Protein AF-A0A6I6EPZ5-F1 (afdb_monomer)

Organism: NCBI:txid2184719

InterPro domains:
  IPR014755 Copper resistance protein CopC/internalin, immunoglobulin-like [G3DSA:2.60.40.1220] (1-81)
  IPR032812 SbsA, Ig-like domain [PF13205] (2-81)

pLDDT: mean 95.08, std 8.03, range [52.84, 98.5]

Foldseek 3Di:
DKDADPFAWDPVLPDCVQKWKAWPVRHTFAWDWDADRVRNMIDTGTPDDDDAFTKMWIWGDQSIAGPVGGGDPDIDIDMDTHHHDDDD

Mean predicted aligned error: 3.31 Å

Radius of gyration: 14.05 Å; Cα contacts (8 Å, |Δi|>4): 171; chains: 1; bounding box: 35×26×45 Å

Structure (mmCIF, N/CA/C/O backbone):
data_AF-A0A6I6EPZ5-F1
#
_entry.id   AF-A0A6I6EPZ5-F1
#
loop_
_atom_site.group_PDB
_atom_site.id
_atom_site.type_symbol
_atom_site.label_atom_id
_atom_site.label_alt_id
_atom_site.label_comp_id
_atom_site.label_asym_id
_atom_site.label_entity_id
_atom_site.label_seq_id
_atom_site.pdbx_PDB_ins_code
_atom_site.Cartn_x
_atom_site.Cartn_y
_atom_site.Cartn_z
_atom_site.occupancy
_atom_site.B_iso_or_equiv
_atom_site.auth_seq_id
_atom_site.auth_comp_id
_atom_site.auth_asym_id
_atom_site.auth_atom_id
_atom_site.pdbx_PDB_model_num
ATOM 1 N N . MET A 1 1 ? 1.380 3.513 7.468 1.00 93.25 1 MET A N 1
ATOM 2 C CA . MET A 1 1 ? 1.971 2.161 7.645 1.00 93.25 1 MET A CA 1
ATOM 3 C C . MET A 1 1 ? 3.035 1.936 6.581 1.00 93.25 1 MET A C 1
ATOM 5 O O . MET A 1 1 ? 3.004 2.639 5.574 1.00 93.25 1 MET A O 1
ATOM 9 N N . THR A 1 2 ? 3.941 0.981 6.773 1.00 96.62 2 THR A N 1
ATOM 10 C CA . THR A 1 2 ? 5.000 0.648 5.808 1.00 96.62 2 THR A CA 1
ATOM 11 C C . THR A 1 2 ? 4.959 -0.828 5.424 1.00 96.62 2 THR A C 1
ATOM 13 O O . THR A 1 2 ? 4.571 -1.673 6.226 1.00 96.62 2 THR A O 1
ATOM 16 N N . ILE A 1 3 ? 5.352 -1.123 4.185 1.00 97.25 3 ILE A N 1
ATOM 17 C CA . ILE A 1 3 ? 5.444 -2.469 3.615 1.00 97.25 3 ILE A CA 1
ATOM 18 C C . ILE A 1 3 ? 6.824 -2.591 2.978 1.00 97.25 3 ILE A C 1
ATOM 20 O O . ILE A 1 3 ? 7.155 -1.794 2.100 1.00 97.25 3 ILE A O 1
ATOM 24 N N . THR A 1 4 ? 7.616 -3.571 3.396 1.00 97.25 4 THR A N 1
ATOM 25 C CA . THR A 1 4 ? 8.960 -3.806 2.853 1.00 97.25 4 THR A CA 1
ATOM 26 C C . THR A 1 4 ? 8.948 -5.020 1.935 1.00 97.25 4 THR A C 1
ATOM 28 O O . THR A 1 4 ? 8.415 -6.072 2.286 1.00 97.25 4 THR A O 1
ATOM 31 N N . PHE A 1 5 ? 9.546 -4.871 0.756 1.00 96.88 5 PHE A N 1
ATOM 32 C CA . PHE A 1 5 ? 9.629 -5.905 -0.268 1.00 96.88 5 PHE A CA 1
ATOM 33 C C . PHE A 1 5 ? 11.059 -6.436 -0.378 1.00 96.88 5 PHE A C 1
ATOM 35 O O . PHE A 1 5 ? 12.034 -5.733 -0.120 1.00 96.88 5 PHE A O 1
ATOM 42 N N . ASN A 1 6 ? 11.202 -7.693 -0.795 1.00 96.06 6 ASN A N 1
ATOM 43 C CA . ASN A 1 6 ? 12.513 -8.313 -1.014 1.00 96.06 6 ASN A CA 1
ATOM 44 C C . ASN A 1 6 ? 13.141 -7.933 -2.372 1.00 96.06 6 ASN A C 1
ATOM 46 O O . ASN A 1 6 ? 14.344 -8.108 -2.582 1.00 96.06 6 ASN A O 1
ATOM 50 N N . LYS A 1 7 ? 12.345 -7.372 -3.284 1.00 96.50 7 LYS A N 1
ATOM 51 C CA . LYS A 1 7 ? 12.756 -6.910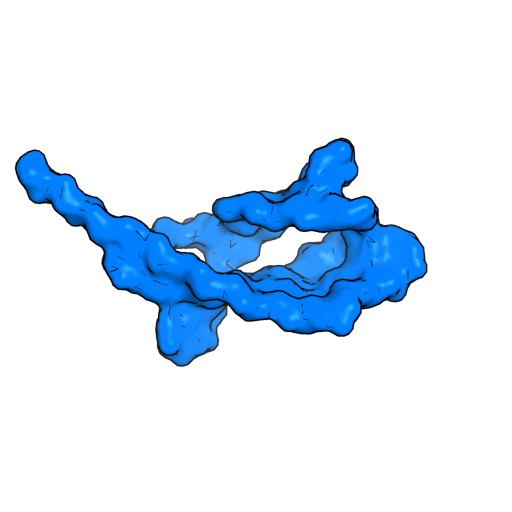 -4.612 1.00 96.50 7 LYS A CA 1
ATOM 52 C C . LYS A 1 7 ? 12.374 -5.457 -4.837 1.00 96.50 7 LYS A C 1
ATOM 54 O O . LYS A 1 7 ? 11.459 -4.946 -4.196 1.00 96.50 7 LYS A O 1
ATOM 59 N N . ASP A 1 8 ? 13.074 -4.826 -5.771 1.00 97.81 8 ASP A N 1
ATOM 60 C CA . ASP A 1 8 ? 12.694 -3.509 -6.261 1.00 97.81 8 ASP A CA 1
ATOM 61 C C . ASP A 1 8 ? 11.387 -3.566 -7.044 1.00 97.81 8 ASP A C 1
ATOM 63 O O . ASP A 1 8 ? 11.170 -4.482 -7.839 1.00 97.81 8 ASP A O 1
ATOM 67 N N . LEU A 1 9 ? 10.524 -2.579 -6.814 1.00 98.00 9 LEU A N 1
ATOM 68 C CA . LEU A 1 9 ? 9.213 -2.476 -7.447 1.00 98.00 9 LEU A CA 1
ATOM 69 C C . LEU A 1 9 ? 9.264 -1.656 -8.736 1.00 98.00 9 LEU A C 1
ATOM 71 O O . LEU A 1 9 ? 9.917 -0.609 -8.791 1.00 98.00 9 LEU A O 1
ATOM 75 N N . ASP A 1 10 ? 8.494 -2.072 -9.742 1.00 97.88 10 ASP A N 1
ATOM 76 C CA . ASP A 1 10 ? 8.170 -1.204 -10.868 1.00 97.88 10 ASP A CA 1
ATOM 77 C C . ASP A 1 10 ? 7.181 -0.127 -10.403 1.00 97.88 10 ASP A C 1
ATOM 79 O O . ASP A 1 10 ? 5.987 -0.375 -10.200 1.00 97.88 10 ASP A O 1
ATOM 83 N N . LYS A 1 11 ? 7.689 1.103 -10.268 1.00 96.38 11 LYS A N 1
ATOM 84 C CA . LYS A 1 11 ? 6.922 2.278 -9.835 1.00 96.38 11 LYS A CA 1
ATOM 85 C C . LYS A 1 11 ? 5.689 2.551 -10.700 1.00 96.38 11 LYS A C 1
ATOM 87 O O . LYS A 1 11 ? 4.733 3.112 -10.178 1.00 96.38 11 LYS A O 1
ATOM 92 N N . LYS A 1 12 ? 5.678 2.162 -11.981 1.00 97.50 12 LYS A N 1
ATOM 93 C CA . LYS A 1 12 ? 4.510 2.348 -12.864 1.00 97.50 12 LYS A CA 1
ATOM 94 C C . LYS A 1 12 ? 3.329 1.477 -12.449 1.00 97.50 12 LYS A C 1
ATOM 96 O O . LYS A 1 12 ? 2.183 1.825 -12.710 1.00 97.50 12 LYS A O 1
ATOM 101 N N . THR A 1 13 ? 3.614 0.358 -11.792 1.00 97.94 13 THR A N 1
ATOM 102 C CA . THR A 1 13 ? 2.599 -0.592 -11.330 1.00 97.94 13 THR A CA 1
ATOM 103 C C . THR A 1 13 ? 2.116 -0.301 -9.915 1.00 97.94 13 THR A C 1
ATOM 105 O O . THR A 1 13 ? 1.087 -0.830 -9.508 1.00 97.94 13 THR A O 1
ATOM 108 N N . LEU A 1 14 ? 2.800 0.589 -9.184 1.00 97.44 14 LEU A N 1
ATOM 109 C CA . LEU A 1 14 ? 2.418 1.032 -7.846 1.00 97.44 14 LEU A CA 1
ATOM 110 C C . LEU A 1 14 ? 1.241 2.018 -7.913 1.00 97.44 14 LEU A C 1
ATOM 112 O O . LEU A 1 14 ? 1.414 3.234 -7.958 1.00 97.44 14 LEU A O 1
ATOM 116 N N . THR A 1 15 ? 0.027 1.478 -7.915 1.00 97.38 15 THR A N 1
ATOM 117 C CA . THR A 1 15 ? -1.223 2.219 -8.114 1.00 97.38 15 THR A CA 1
ATOM 118 C C . THR A 1 15 ? -2.277 1.826 -7.077 1.00 97.38 15 THR A C 1
ATOM 120 O O . THR A 1 15 ? -2.120 0.859 -6.332 1.00 97.38 15 THR A O 1
ATOM 123 N N . LYS A 1 16 ? -3.424 2.518 -7.088 1.00 95.88 16 LYS A N 1
ATOM 124 C CA . LYS A 1 16 ? -4.604 2.181 -6.268 1.00 95.88 16 LYS A CA 1
ATOM 125 C C . LYS A 1 16 ? -5.243 0.817 -6.585 1.00 95.88 16 LYS A C 1
ATOM 127 O O . LYS A 1 16 ? -6.185 0.405 -5.913 1.00 95.88 16 LYS A O 1
ATOM 132 N N . GLU A 1 17 ? -4.794 0.140 -7.640 1.00 96.06 17 GLU A N 1
ATOM 133 C CA . GLU A 1 17 ? -5.238 -1.215 -7.986 1.00 96.06 17 GLU A CA 1
ATOM 134 C C . GLU A 1 17 ? -4.252 -2.288 -7.516 1.00 96.06 17 GLU A C 1
ATOM 136 O O . GLU A 1 17 ? -4.624 -3.456 -7.371 1.00 96.06 17 GLU A O 1
ATOM 141 N N . SER A 1 18 ? -2.999 -1.896 -7.277 1.00 97.75 18 SER A N 1
ATOM 142 C CA . SER A 1 18 ? -1.929 -2.785 -6.842 1.00 97.75 18 SER A CA 1
ATOM 143 C C . SER A 1 18 ? -1.815 -2.832 -5.320 1.00 97.75 18 SER A C 1
ATOM 145 O O . SER A 1 18 ? -1.597 -3.904 -4.764 1.00 97.75 18 SER A O 1
ATOM 147 N N . ILE A 1 19 ? -1.996 -1.688 -4.648 1.00 98.38 19 ILE A N 1
ATOM 148 C CA . ILE A 1 19 ? -2.057 -1.567 -3.189 1.00 98.38 19 ILE A CA 1
ATOM 149 C C . ILE A 1 19 ? -3.215 -0.641 -2.816 1.00 98.38 19 ILE A C 1
ATOM 151 O O . ILE A 1 19 ? -3.284 0.494 -3.286 1.00 98.38 19 ILE A O 1
ATOM 155 N N . TYR A 1 20 ? -4.116 -1.108 -1.956 1.00 98.31 20 TYR A N 1
ATOM 156 C CA . TYR A 1 20 ? -5.238 -0.309 -1.457 1.00 98.31 20 TYR A CA 1
ATOM 157 C C . TYR A 1 20 ? -5.674 -0.758 -0.065 1.00 98.31 20 TYR A C 1
ATOM 159 O O . TYR A 1 20 ? -5.276 -1.820 0.410 1.00 98.31 20 TYR A O 1
ATOM 167 N N . VAL A 1 21 ? -6.486 0.068 0.590 1.00 98.50 21 VAL A N 1
ATOM 168 C CA . VAL A 1 21 ? -7.062 -0.221 1.905 1.00 98.50 21 VAL A CA 1
ATOM 169 C C . VAL A 1 21 ? -8.583 -0.196 1.800 1.00 98.50 21 VAL A C 1
ATOM 171 O O . VAL A 1 21 ? -9.129 0.661 1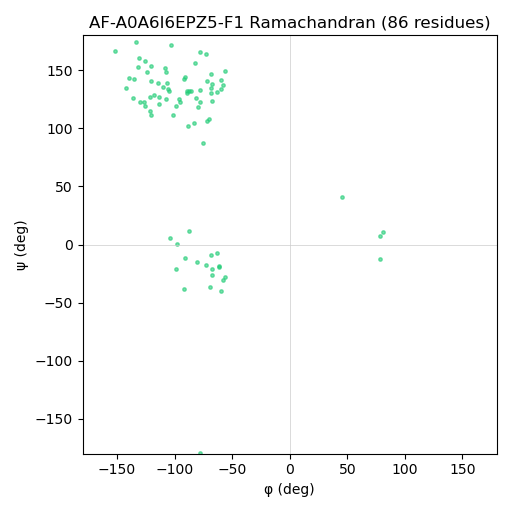.109 1.00 98.50 21 VAL A O 1
ATOM 174 N N . GLU A 1 22 ? -9.258 -1.111 2.487 1.00 98.44 22 GLU A N 1
ATOM 175 C CA . GLU A 1 22 ? -10.711 -1.099 2.679 1.00 98.44 22 GLU A CA 1
ATOM 176 C C . GLU A 1 22 ? -11.065 -1.038 4.166 1.00 98.44 22 GLU A C 1
ATOM 178 O O . GLU A 1 22 ? -10.293 -1.495 5.014 1.00 98.44 22 GLU A O 1
ATOM 183 N N . ASP A 1 23 ? -12.233 -0.486 4.482 1.00 98.06 23 ASP A N 1
ATOM 184 C CA . ASP A 1 23 ? -12.853 -0.635 5.800 1.00 98.06 23 ASP A CA 1
ATOM 185 C C . ASP A 1 23 ? -13.530 -2.011 5.969 1.00 98.06 23 ASP A C 1
ATOM 187 O O . ASP A 1 23 ? -13.534 -2.862 5.074 1.00 98.06 23 ASP A O 1
ATOM 191 N N . SER A 1 24 ? -14.133 -2.229 7.139 1.00 97.25 24 SER A N 1
ATOM 192 C CA . SER A 1 24 ? -14.881 -3.448 7.470 1.00 97.25 24 SER A CA 1
ATOM 193 C C . SER A 1 24 ? -16.101 -3.714 6.580 1.00 97.25 24 SER A C 1
ATOM 195 O O . SER A 1 24 ? -16.574 -4.848 6.515 1.00 97.25 24 SER A O 1
ATOM 197 N N . LYS A 1 25 ? -16.593 -2.693 5.874 1.00 97.31 25 LYS A N 1
ATOM 198 C CA . LYS A 1 25 ? -17.754 -2.747 4.980 1.00 97.31 25 LYS A CA 1
ATOM 199 C C . LYS A 1 25 ? -17.345 -2.918 3.511 1.00 97.31 25 LYS A C 1
ATOM 201 O O . LYS A 1 25 ? -18.218 -2.980 2.652 1.00 97.31 25 LYS A O 1
ATOM 206 N N . GLY A 1 26 ? -16.044 -3.006 3.221 1.00 97.38 26 GLY A N 1
ATOM 207 C CA . GLY A 1 26 ? -15.510 -3.126 1.864 1.00 97.38 26 GLY A CA 1
ATOM 208 C C . GLY A 1 26 ? -15.405 -1.796 1.113 1.00 97.38 26 GLY A C 1
ATOM 209 O O . GLY A 1 26 ? -15.159 -1.793 -0.092 1.00 97.38 26 GLY A O 1
ATOM 210 N N . ASN A 1 27 ? -15.574 -0.652 1.784 1.00 97.62 27 ASN A N 1
ATOM 211 C CA . ASN A 1 27 ? -15.373 0.644 1.143 1.00 97.62 27 ASN A CA 1
ATOM 212 C C . ASN A 1 27 ? -13.882 0.942 1.038 1.00 97.62 27 ASN A C 1
ATOM 214 O O . ASN A 1 27 ? -13.150 0.851 2.026 1.00 97.62 27 ASN A O 1
ATOM 218 N N . LYS A 1 28 ? -13.433 1.373 -0.144 1.00 96.94 28 LYS A N 1
ATOM 219 C CA . LYS A 1 28 ? -12.042 1.787 -0.339 1.00 96.94 28 LYS A CA 1
ATOM 220 C C . LYS A 1 28 ? -11.737 3.071 0.422 1.00 96.94 28 LYS A C 1
ATOM 222 O O . LYS A 1 28 ? -12.425 4.078 0.266 1.00 96.94 28 LYS A O 1
ATOM 227 N N . ILE A 1 29 ? -10.644 3.039 1.175 1.00 97.56 29 ILE A N 1
ATOM 228 C CA . ILE A 1 29 ? -10.056 4.212 1.807 1.00 97.56 29 ILE A CA 1
ATOM 229 C C . ILE A 1 29 ? -9.054 4.833 0.844 1.00 97.56 29 ILE A C 1
ATOM 231 O O . ILE A 1 29 ? -8.185 4.155 0.291 1.00 97.56 29 ILE A O 1
ATOM 235 N N . GLU A 1 30 ? -9.173 6.141 0.646 1.00 97.38 30 GLU A N 1
ATOM 236 C CA . GLU A 1 30 ? -8.227 6.890 -0.165 1.00 97.38 30 GLU A CA 1
ATOM 237 C C . GLU A 1 30 ? -6.855 6.931 0.519 1.00 97.38 30 GLU A C 1
ATOM 239 O O . GLU A 1 30 ? -6.723 7.361 1.669 1.00 97.38 30 GLU A O 1
ATOM 244 N N . VAL A 1 31 ? -5.832 6.463 -0.198 1.00 97.62 31 VAL A N 1
ATOM 245 C CA . VAL A 1 31 ? -4.450 6.411 0.278 1.00 97.62 31 VAL A CA 1
ATO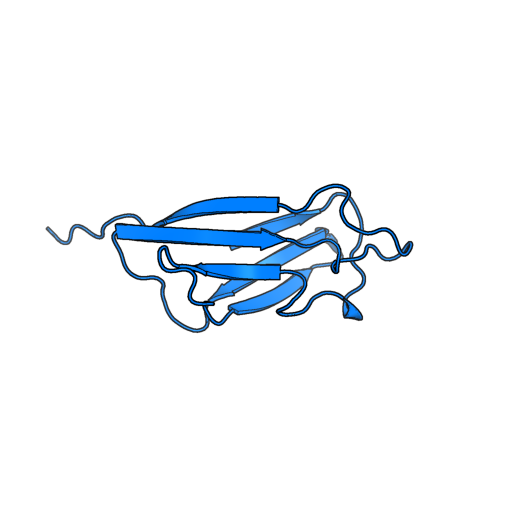M 246 C C . VAL A 1 31 ? -3.489 6.910 -0.798 1.00 97.62 31 VAL A C 1
ATOM 248 O O . VAL A 1 31 ? -3.634 6.600 -1.980 1.00 97.62 31 VAL A O 1
ATOM 251 N N . ALA A 1 32 ? -2.457 7.628 -0.370 1.00 97.25 32 ALA A N 1
ATOM 252 C CA . ALA A 1 32 ? -1.270 7.906 -1.159 1.00 97.25 32 ALA A CA 1
ATOM 253 C C . ALA A 1 32 ? -0.204 6.826 -0.918 1.00 97.25 32 ALA A C 1
ATOM 255 O O . ALA A 1 32 ? -0.022 6.339 0.204 1.00 97.25 32 ALA A O 1
ATOM 256 N N . LEU A 1 33 ? 0.535 6.487 -1.976 1.00 98.00 33 LEU A N 1
ATOM 257 C CA . LEU A 1 33 ? 1.628 5.517 -1.947 1.00 98.00 33 LEU A CA 1
ATOM 258 C C . LEU A 1 33 ? 2.952 6.234 -2.216 1.00 98.00 33 LEU A C 1
ATOM 260 O O . LEU A 1 33 ? 3.092 6.937 -3.216 1.00 98.00 33 LEU A O 1
ATOM 264 N N . LYS A 1 34 ? 3.940 6.046 -1.337 1.00 97.62 34 LYS A N 1
ATOM 265 C CA . LYS A 1 34 ? 5.311 6.542 -1.536 1.00 97.62 34 LYS A CA 1
ATOM 266 C C . LYS A 1 34 ? 6.284 5.377 -1.506 1.00 97.62 34 LYS A C 1
ATOM 268 O O . LYS A 1 34 ? 6.282 4.627 -0.539 1.00 97.62 34 LYS A O 1
ATOM 273 N N . TYR A 1 35 ? 7.124 5.242 -2.529 1.00 98.19 35 TYR A N 1
ATOM 274 C CA . TYR A 1 35 ? 8.128 4.179 -2.603 1.00 98.19 35 TYR A CA 1
ATOM 275 C C . TYR A 1 35 ? 9.542 4.716 -2.392 1.00 98.19 35 TYR A C 1
ATOM 277 O O . TYR A 1 35 ? 9.988 5.609 -3.114 1.00 98.19 35 TYR A O 1
ATOM 285 N N . ASN A 1 36 ? 10.252 4.131 -1.430 1.00 98.00 36 ASN A N 1
ATOM 286 C CA . ASN A 1 36 ? 11.681 4.313 -1.226 1.00 98.00 36 ASN A CA 1
ATOM 287 C C . ASN A 1 36 ? 12.421 3.099 -1.806 1.00 98.00 36 ASN A C 1
ATOM 289 O O . ASN A 1 36 ? 12.313 1.999 -1.267 1.00 98.00 36 ASN A O 1
ATOM 293 N N . ALA A 1 37 ? 13.166 3.309 -2.894 1.00 96.62 37 ALA A N 1
ATOM 294 C CA . ALA A 1 37 ? 13.907 2.245 -3.571 1.00 96.62 37 ALA A CA 1
ATOM 295 C C . ALA A 1 37 ? 15.094 1.729 -2.743 1.00 96.62 37 ALA A C 1
ATOM 297 O O . ALA A 1 37 ? 15.324 0.527 -2.698 1.00 96.62 37 ALA A O 1
ATOM 298 N N . THR A 1 38 ? 15.790 2.603 -2.009 1.00 97.19 38 THR A N 1
ATOM 299 C CA . THR A 1 38 ? 16.946 2.224 -1.179 1.00 97.19 38 THR A CA 1
ATOM 300 C C . THR A 1 38 ? 16.569 1.192 -0.120 1.00 97.19 38 THR A C 1
ATOM 302 O O . THR A 1 38 ? 17.315 0.252 0.133 1.00 97.19 38 THR A O 1
ATOM 305 N N . THR A 1 39 ? 15.391 1.348 0.488 1.00 97.94 39 THR A N 1
ATOM 306 C CA . THR A 1 39 ? 14.887 0.444 1.533 1.00 97.94 39 THR A CA 1
ATOM 307 C C . THR A 1 39 ? 13.805 -0.510 1.033 1.00 97.94 39 THR A C 1
ATOM 309 O O . THR A 1 39 ? 13.194 -1.206 1.844 1.00 97.94 39 THR A O 1
ATOM 312 N N . LYS A 1 40 ? 13.513 -0.517 -0.276 1.00 98.19 40 LYS A N 1
ATOM 313 C CA . LYS A 1 40 ? 12.436 -1.301 -0.910 1.00 98.19 40 LYS A CA 1
ATOM 314 C C . LYS A 1 40 ? 11.110 -1.223 -0.153 1.00 98.19 40 LYS A C 1
ATOM 316 O O . LYS A 1 40 ? 10.418 -2.222 0.039 1.00 98.19 40 LYS A O 1
ATOM 321 N N . THR A 1 41 ? 10.772 -0.030 0.327 1.00 98.44 41 THR A N 1
ATOM 322 C CA . THR A 1 41 ? 9.647 0.168 1.245 1.00 98.44 41 THR A CA 1
ATOM 323 C C . THR A 1 41 ? 8.593 1.072 0.627 1.00 98.44 41 THR A C 1
ATOM 325 O O . THR A 1 41 ? 8.896 2.175 0.169 1.00 98.44 41 THR A O 1
ATOM 328 N N . VAL A 1 42 ? 7.341 0.614 0.642 1.00 98.44 42 VAL A N 1
ATOM 329 C CA . VAL A 1 42 ? 6.165 1.431 0.333 1.00 98.44 42 VAL A CA 1
ATOM 330 C C . VAL A 1 42 ? 5.558 1.946 1.629 1.00 98.44 42 VAL A C 1
ATOM 332 O O . VAL A 1 42 ? 5.189 1.170 2.509 1.00 98.44 42 VAL A O 1
ATOM 335 N N . THR A 1 43 ? 5.397 3.258 1.722 1.00 98.19 43 THR A N 1
ATOM 336 C CA . THR A 1 43 ? 4.614 3.914 2.765 1.00 98.19 43 THR A CA 1
ATOM 337 C C . THR A 1 43 ? 3.206 4.164 2.245 1.00 98.19 43 THR A C 1
ATOM 339 O O . THR A 1 43 ? 3.026 4.852 1.239 1.00 98.19 43 THR A O 1
ATOM 342 N N . VAL A 1 44 ? 2.216 3.624 2.955 1.00 98.06 44 VAL A N 1
ATOM 343 C CA . VAL A 1 44 ? 0.787 3.848 2.703 1.00 98.06 44 VAL A CA 1
ATOM 344 C C . VAL A 1 44 ? 0.289 4.913 3.675 1.00 98.06 44 VAL A C 1
ATOM 346 O O . VAL A 1 44 ? 0.370 4.733 4.901 1.00 98.06 44 VAL A O 1
ATOM 349 N N . ILE A 1 45 ? -0.192 6.024 3.119 1.00 97.06 45 ILE A N 1
ATOM 350 C CA . ILE A 1 45 ? -0.602 7.227 3.848 1.00 97.06 45 ILE A CA 1
ATOM 351 C C . ILE A 1 45 ? -2.078 7.477 3.540 1.00 97.06 45 ILE A C 1
ATOM 353 O O . ILE A 1 45 ? -2.385 7.799 2.396 1.00 97.06 45 ILE A O 1
ATOM 357 N N . PRO A 1 46 ? -2.999 7.325 4.499 1.00 96.19 46 PRO A N 1
ATOM 358 C CA . PRO A 1 46 ? -4.399 7.612 4.231 1.00 96.19 46 PRO A CA 1
ATOM 359 C C . PRO A 1 46 ? -4.623 9.124 4.092 1.00 96.19 46 PRO A C 1
ATOM 361 O O . PRO A 1 46 ? -4.033 9.908 4.835 1.00 96.19 46 PRO A O 1
ATOM 364 N N . SER A 1 47 ? -5.472 9.535 3.145 1.00 94.94 47 SER A N 1
ATOM 365 C CA . SER A 1 47 ? -5.800 10.956 2.924 1.00 94.94 47 SER A CA 1
ATOM 366 C C . SER A 1 47 ? -6.594 11.556 4.092 1.00 94.94 47 SER A C 1
ATOM 368 O O . SER A 1 47 ? -6.613 12.770 4.281 1.00 94.94 47 SER A O 1
ATOM 370 N N . LYS A 1 48 ? -7.245 10.705 4.894 1.00 93.94 48 LYS A N 1
ATOM 371 C CA . LYS A 1 48 ? -7.937 11.056 6.139 1.00 93.94 48 LYS A CA 1
ATOM 372 C C . LYS A 1 48 ? -7.524 10.091 7.240 1.00 93.94 48 LYS A C 1
ATOM 374 O O . LYS A 1 48 ? -7.179 8.946 6.960 1.00 93.94 48 LYS A O 1
ATOM 379 N N . TYR A 1 49 ? -7.579 10.531 8.492 1.00 93.75 49 TYR A N 1
ATOM 380 C CA . TYR A 1 49 ? -7.342 9.627 9.613 1.00 93.75 49 TYR A CA 1
ATOM 381 C C . TYR A 1 49 ? -8.345 8.474 9.608 1.00 93.75 49 TYR A C 1
ATOM 383 O O . TYR A 1 49 ? -9.525 8.657 9.311 1.00 93.75 49 TYR A O 1
ATOM 391 N N . TYR A 1 50 ? -7.858 7.286 9.954 1.00 95.25 50 TYR A N 1
ATOM 392 C CA . TYR A 1 50 ? -8.725 6.150 10.210 1.00 95.25 50 TYR A CA 1
ATOM 393 C C . TYR A 1 50 ? -9.534 6.380 11.487 1.00 95.25 50 TYR A C 1
ATOM 395 O O . TYR A 1 50 ? -9.039 6.956 12.457 1.00 95.25 50 TYR A O 1
ATOM 403 N N . ASN A 1 51 ? -10.761 5.871 11.503 1.00 95.25 51 ASN A N 1
ATOM 404 C CA . ASN A 1 51 ? -11.614 5.917 12.681 1.00 95.25 51 ASN A CA 1
ATOM 405 C C . ASN A 1 51 ? -11.062 5.021 13.802 1.00 95.25 51 ASN A C 1
ATOM 407 O O . ASN A 1 51 ? -10.674 3.874 13.571 1.00 95.25 51 ASN A O 1
ATOM 411 N N . SER A 1 52 ? -11.053 5.565 15.016 1.00 95.31 52 SER A N 1
ATOM 412 C CA . SER A 1 52 ? -10.683 4.882 16.259 1.00 95.31 52 SER A CA 1
ATOM 413 C C . SER A 1 52 ? -11.569 3.655 16.503 1.00 95.31 52 SER A C 1
ATOM 415 O O . SER A 1 52 ? -12.777 3.718 16.301 1.00 95.31 52 SER A O 1
ATOM 417 N N . GLY A 1 53 ? -10.979 2.536 16.930 1.00 95.50 53 GLY A N 1
ATOM 418 C CA . GLY A 1 53 ? -11.702 1.289 17.214 1.00 95.50 53 GLY A CA 1
ATOM 419 C C . GLY A 1 53 ? -12.089 0.452 15.988 1.00 95.50 53 GLY A C 1
ATOM 420 O O . GLY A 1 53 ? -12.429 -0.722 16.154 1.00 95.50 53 GLY A O 1
ATOM 421 N N . GLU A 1 54 ? -11.984 1.001 14.776 1.00 96.75 54 GLU A N 1
ATOM 422 C CA . GLU A 1 54 ? -12.358 0.314 13.537 1.00 96.75 54 GLU A CA 1
ATOM 423 C C . GLU A 1 54 ? -11.261 -0.624 13.013 1.00 96.75 54 GLU A C 1
ATOM 425 O O . GLU A 1 54 ? -10.065 -0.468 13.291 1.00 96.75 54 GLU A O 1
ATOM 430 N N . THR A 1 55 ? -11.688 -1.614 12.224 1.00 97.81 55 THR A N 1
ATOM 431 C CA . THR A 1 55 ? -10.805 -2.560 11.524 1.00 97.81 55 THR A CA 1
ATOM 432 C C . THR A 1 55 ? -10.762 -2.249 10.036 1.00 97.81 55 THR A C 1
ATOM 434 O O . THR A 1 55 ? -11.788 -1.970 9.418 1.00 97.81 55 THR A O 1
ATOM 437 N N . TYR A 1 56 ? -9.565 -2.349 9.470 1.00 98.38 56 TYR A N 1
ATOM 438 C CA . TYR A 1 56 ? -9.286 -2.106 8.065 1.00 98.38 56 TYR A CA 1
ATOM 439 C C . TYR A 1 56 ? -8.460 -3.249 7.481 1.00 98.38 56 TYR A C 1
ATOM 441 O O . TYR A 1 56 ? -7.787 -4.001 8.195 1.00 98.38 56 TYR A O 1
ATOM 449 N N . TYR A 1 57 ? -8.484 -3.346 6.157 1.00 98.50 57 TYR A N 1
ATOM 450 C CA . TYR A 1 57 ? -7.791 -4.373 5.397 1.00 98.50 57 TYR A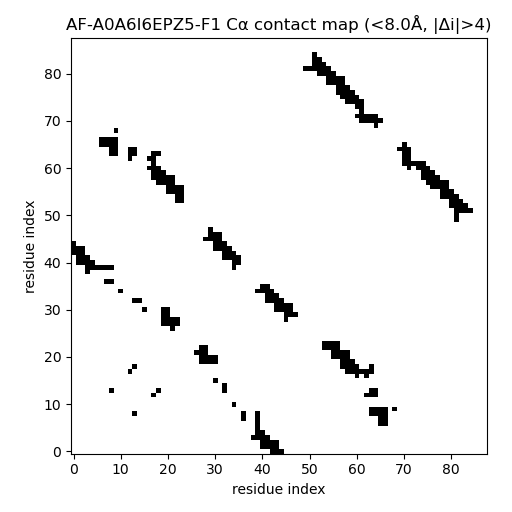 CA 1
ATOM 451 C C . TYR A 1 57 ? -6.899 -3.734 4.346 1.00 98.50 57 TYR A C 1
ATOM 453 O O . TYR A 1 57 ? -7.379 -3.040 3.457 1.00 98.50 57 TYR A O 1
ATOM 461 N N . LEU A 1 58 ? -5.598 -3.986 4.430 1.00 98.38 58 LEU A N 1
ATOM 462 C CA . LEU A 1 58 ? -4.647 -3.668 3.374 1.00 98.38 58 LEU A CA 1
ATOM 463 C C . LEU A 1 58 ? -4.619 -4.817 2.365 1.00 98.38 58 LEU A C 1
ATOM 465 O O . LEU A 1 58 ? -4.439 -5.974 2.746 1.00 98.38 58 LEU A O 1
ATOM 469 N N . TYR A 1 59 ? -4.710 -4.484 1.085 1.00 98.44 59 TYR A N 1
ATOM 470 C CA . TYR A 1 59 ? -4.582 -5.424 -0.015 1.00 98.44 59 TYR A CA 1
ATOM 471 C C . TYR A 1 59 ? -3.339 -5.133 -0.842 1.00 98.44 59 TYR A C 1
ATOM 473 O O . TYR A 1 59 ? -3.044 -3.976 -1.142 1.00 98.44 59 TYR A O 1
ATOM 481 N N . ILE A 1 60 ? -2.649 -6.197 -1.250 1.00 98.19 60 ILE A N 1
ATOM 482 C CA . ILE A 1 60 ? -1.597 -6.157 -2.267 1.00 98.19 60 ILE A CA 1
ATOM 483 C C . ILE A 1 60 ? -1.946 -7.194 -3.330 1.00 98.19 60 ILE A C 1
ATOM 485 O O . ILE A 1 60 ? -2.142 -8.370 -3.010 1.00 98.19 60 ILE A O 1
ATOM 489 N N . THR A 1 61 ? -2.067 -6.759 -4.580 1.00 98.06 61 THR A N 1
ATOM 490 C CA . THR A 1 61 ? -2.532 -7.603 -5.686 1.00 98.06 61 THR A CA 1
ATOM 491 C C . THR A 1 61 ? -1.386 -8.067 -6.584 1.00 98.06 61 THR A C 1
ATOM 493 O O . THR A 1 61 ? -0.246 -7.622 -6.470 1.00 98.06 61 THR A O 1
ATOM 496 N N . ASP A 1 62 ? -1.710 -8.968 -7.506 1.00 96.69 62 ASP A N 1
ATOM 497 C CA . ASP A 1 62 ? -0.838 -9.445 -8.584 1.00 96.69 62 ASP A CA 1
ATOM 498 C C . ASP A 1 62 ? -0.542 -8.374 -9.649 1.00 96.69 62 ASP A C 1
ATOM 500 O O . ASP A 1 62 ? 0.335 -8.571 -10.483 1.00 96.69 62 ASP A O 1
ATOM 504 N N . LYS A 1 63 ? -1.217 -7.217 -9.604 1.00 97.81 63 LYS A N 1
ATOM 505 C CA . LYS A 1 63 ? -0.894 -6.066 -10.458 1.00 97.81 63 LYS A CA 1
ATOM 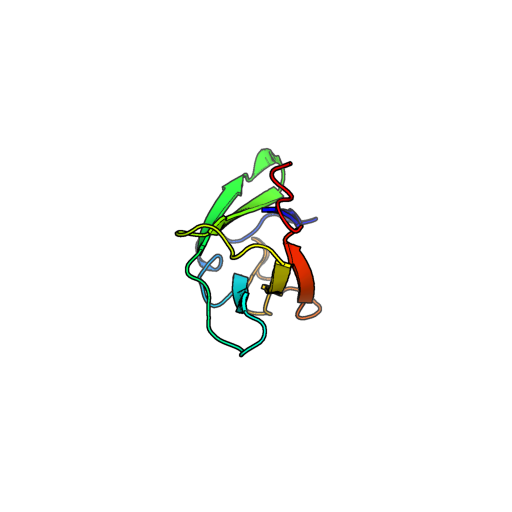506 C C . LYS A 1 63 ? 0.394 -5.357 -10.043 1.00 97.81 63 LYS A C 1
ATOM 508 O O . LYS A 1 63 ? 0.914 -4.577 -10.830 1.00 97.81 63 LYS A O 1
ATOM 513 N N . LEU A 1 64 ? 0.887 -5.579 -8.821 1.00 98.19 64 LEU A N 1
ATOM 514 C CA . LEU A 1 64 ? 2.164 -5.024 -8.381 1.00 98.19 64 LEU A CA 1
ATOM 515 C C . LEU A 1 64 ? 3.310 -5.875 -8.929 1.00 98.19 64 LEU A C 1
ATOM 517 O O . LEU A 1 64 ? 3.420 -7.053 -8.579 1.00 98.19 64 LEU A O 1
ATOM 521 N N . LEU A 1 65 ? 4.171 -5.266 -9.743 1.00 98.12 65 LEU A N 1
ATOM 522 C CA . LEU A 1 65 ? 5.318 -5.938 -10.345 1.00 98.12 65 LEU A CA 1
ATOM 523 C C . LEU A 1 65 ? 6.631 -5.478 -9.708 1.00 98.12 65 LEU A C 1
ATOM 525 O O . LEU A 1 65 ? 6.785 -4.320 -9.310 1.00 98.12 65 LEU A O 1
ATOM 529 N N . SER A 1 66 ? 7.608 -6.378 -9.657 1.00 97.94 66 SER A N 1
ATOM 530 C CA . SER A 1 66 ? 9.012 -6.007 -9.494 1.00 97.94 66 SER A CA 1
ATOM 531 C C . SER A 1 66 ? 9.616 -5.495 -10.802 1.00 97.94 66 SER A C 1
ATOM 533 O O . SER A 1 66 ? 9.059 -5.681 -11.882 1.00 97.94 66 SER A O 1
ATOM 535 N N . THR A 1 67 ? 10.783 -4.856 -10.718 1.00 97.69 67 THR A N 1
ATOM 536 C CA . THR A 1 67 ? 11.507 -4.323 -11.889 1.00 97.69 67 THR A CA 1
ATOM 537 C C . THR A 1 67 ? 11.929 -5.396 -12.900 1.00 97.69 67 THR A C 1
ATOM 539 O O . THR A 1 67 ? 12.164 -5.073 -14.059 1.00 97.69 67 THR A O 1
ATOM 542 N N . ASP A 1 68 ? 11.982 -6.668 -12.492 1.00 96.94 68 ASP A N 1
ATOM 543 C CA . ASP A 1 68 ? 12.188 -7.833 -13.368 1.00 96.94 68 ASP A CA 1
ATOM 544 C C . ASP A 1 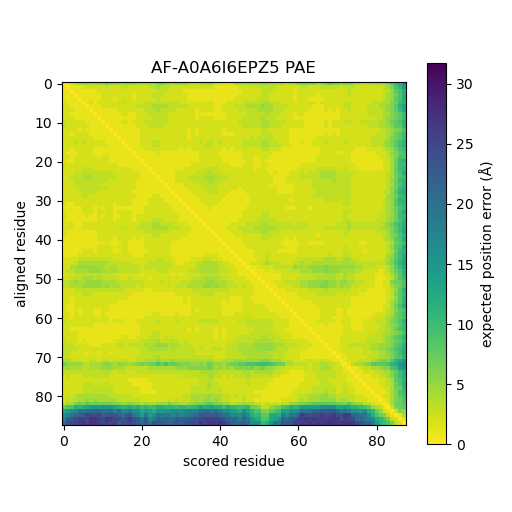68 ? 10.874 -8.391 -13.965 1.00 96.94 68 ASP A C 1
ATOM 546 O O . ASP A 1 68 ? 10.863 -9.491 -14.515 1.00 96.94 68 ASP A O 1
ATOM 550 N N . GLY A 1 69 ? 9.760 -7.658 -13.841 1.00 96.94 69 GLY A N 1
ATOM 551 C CA . GLY A 1 69 ? 8.461 -7.987 -14.434 1.00 96.94 69 GLY A CA 1
ATOM 552 C C . GLY A 1 69 ? 7.657 -9.059 -13.695 1.00 96.94 69 GLY A C 1
ATOM 553 O O . GLY A 1 69 ? 6.624 -9.499 -14.197 1.00 96.94 69 GLY A O 1
ATOM 554 N N . LYS A 1 70 ? 8.100 -9.507 -12.513 1.00 97.38 70 LYS A N 1
ATOM 555 C CA . LYS A 1 70 ? 7.404 -10.552 -11.746 1.00 97.38 70 LYS A CA 1
ATOM 556 C C . LYS A 1 70 ? 6.330 -9.959 -10.839 1.00 97.38 70 LYS A C 1
ATOM 558 O O . LYS A 1 70 ? 6.589 -9.026 -10.086 1.00 97.38 70 LYS A O 1
ATOM 563 N N . ALA A 1 71 ? 5.138 -10.541 -10.879 1.00 96.81 71 ALA A N 1
ATOM 564 C CA . ALA A 1 71 ? 4.067 -10.225 -9.941 1.00 96.81 71 ALA A CA 1
ATOM 565 C C . ALA A 1 71 ? 4.346 -10.795 -8.544 1.00 96.81 71 ALA A C 1
ATOM 567 O O . ALA A 1 71 ? 5.158 -11.711 -8.373 1.00 96.81 71 ALA A O 1
ATOM 568 N N . ILE A 1 72 ? 3.624 -10.300 -7.536 1.00 92.25 72 ILE A N 1
ATOM 569 C CA . ILE A 1 72 ? 3.623 -10.946 -6.220 1.00 92.25 72 ILE A CA 1
ATOM 570 C C . ILE A 1 72 ? 3.029 -12.352 -6.336 1.00 92.25 72 ILE A C 1
ATOM 572 O O . ILE A 1 72 ? 1.932 -12.538 -6.854 1.00 92.25 72 ILE A O 1
ATOM 576 N N . ASN A 1 73 ? 3.731 -13.341 -5.777 1.00 89.69 73 ASN A N 1
ATOM 577 C CA . ASN A 1 73 ? 3.354 -14.757 -5.849 1.00 89.69 73 ASN A CA 1
ATOM 578 C C . ASN A 1 73 ? 1.957 -15.064 -5.283 1.00 89.69 73 ASN A C 1
ATOM 580 O O . ASN A 1 73 ? 1.321 -16.032 -5.693 1.00 89.69 73 ASN A O 1
ATOM 584 N N . LYS A 1 74 ? 1.505 -14.290 -4.291 1.00 91.19 74 LYS A N 1
ATOM 585 C CA . LYS A 1 74 ? 0.198 -14.434 -3.642 1.00 91.19 74 LYS A CA 1
ATOM 586 C C . LYS A 1 74 ? -0.378 -13.063 -3.325 1.00 91.19 74 LYS A C 1
ATOM 588 O O . LYS A 1 74 ? 0.315 -12.222 -2.759 1.00 91.19 74 LYS A O 1
ATOM 593 N N . LYS A 1 75 ? -1.664 -12.869 -3.619 1.00 94.94 75 LYS A N 1
ATOM 594 C CA . LYS A 1 75 ? -2.407 -11.691 -3.156 1.00 94.94 75 LYS A CA 1
ATOM 595 C C . LYS A 1 75 ? -2.395 -11.670 -1.630 1.00 94.94 75 LYS A C 1
ATOM 597 O O . LYS A 1 75 ? -2.631 -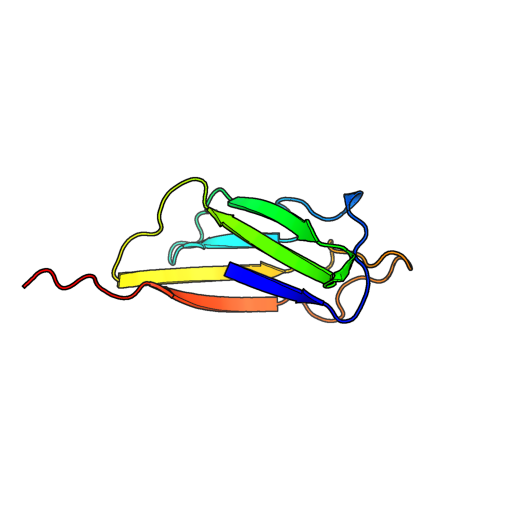12.698 -0.997 1.00 94.94 75 LYS A O 1
ATOM 602 N N . ILE A 1 76 ? -2.110 -10.513 -1.051 1.00 96.81 76 ILE A N 1
ATOM 603 C CA . ILE A 1 76 ? -2.047 -10.329 0.399 1.00 96.81 76 ILE A CA 1
ATOM 604 C C . ILE A 1 76 ? -3.289 -9.563 0.832 1.00 96.81 76 ILE A C 1
ATOM 606 O O . ILE A 1 76 ? -3.624 -8.548 0.227 1.00 96.81 76 ILE A O 1
ATOM 610 N N . LYS A 1 77 ? -3.936 -10.041 1.899 1.00 97.44 77 LYS A N 1
ATOM 611 C CA . LYS A 1 77 ? -4.923 -9.300 2.687 1.00 97.44 77 LYS A CA 1
ATOM 612 C C . LYS A 1 77 ? -4.421 -9.247 4.124 1.00 97.44 77 LYS A C 1
ATOM 614 O O . LYS A 1 77 ? -4.311 -10.285 4.772 1.00 97.44 77 LYS A O 1
ATOM 619 N N . TYR A 1 78 ? -4.105 -8.056 4.611 1.00 97.31 78 TYR A N 1
ATOM 620 C CA . TYR A 1 78 ? -3.602 -7.838 5.962 1.00 97.31 78 TYR A CA 1
ATOM 621 C C . TYR A 1 78 ? -4.617 -7.039 6.778 1.00 97.31 78 TYR A C 1
ATOM 623 O O . TYR A 1 78 ? -4.980 -5.927 6.403 1.00 97.31 78 TYR A O 1
ATOM 631 N N . SER A 1 79 ? -5.084 -7.617 7.883 1.00 97.62 79 SER A N 1
ATOM 632 C CA . SER A 1 79 ? -6.050 -6.991 8.790 1.00 97.62 79 SER A CA 1
ATOM 633 C C . SER A 1 79 ? -5.325 -6.189 9.864 1.00 97.62 79 SER A C 1
ATOM 635 O O . SER A 1 79 ? -4.424 -6.714 10.514 1.00 97.62 79 SER A O 1
ATOM 637 N N . PHE A 1 80 ? -5.754 -4.951 10.102 1.00 96.69 80 PHE A N 1
ATOM 638 C CA . PHE A 1 80 ? -5.249 -4.124 11.197 1.00 96.69 80 PHE A CA 1
ATOM 639 C C . PHE A 1 80 ? -6.383 -3.347 11.869 1.00 96.69 80 PHE A C 1
ATOM 641 O O . PHE A 1 80 ? -7.318 -2.891 11.213 1.00 96.69 80 PHE A O 1
ATOM 648 N N . LYS A 1 81 ? -6.296 -3.203 13.193 1.00 96.06 81 LYS A N 1
ATOM 649 C CA . LYS A 1 81 ? -7.271 -2.474 14.008 1.00 96.06 81 LYS A CA 1
ATOM 650 C C . LYS A 1 81 ? -6.649 -1.193 14.536 1.00 96.06 81 LYS A C 1
ATOM 652 O O . LYS A 1 81 ? -5.520 -1.207 15.027 1.00 96.06 81 LYS A O 1
ATOM 657 N N . ILE A 1 82 ? -7.394 -0.099 14.458 1.00 95.94 82 ILE A N 1
ATOM 658 C CA . ILE A 1 82 ? -6.988 1.164 15.065 1.00 95.94 82 ILE A CA 1
ATOM 659 C C . ILE A 1 82 ? -7.351 1.118 16.543 1.00 95.94 82 ILE A C 1
ATOM 661 O O . ILE A 1 82 ? -8.492 0.825 16.907 1.00 95.94 82 ILE A O 1
ATOM 665 N N . GLY A 1 83 ? -6.363 1.372 17.401 1.00 91.44 83 GLY A N 1
ATOM 666 C CA . GLY A 1 83 ? -6.575 1.435 18.842 1.00 91.44 83 GLY A CA 1
ATOM 667 C C . GLY A 1 83 ? -7.642 2.467 19.202 1.00 91.44 83 GLY A C 1
ATOM 668 O O . GLY A 1 83 ? -7.816 3.466 18.506 1.00 91.44 83 GLY A O 1
ATOM 669 N N . THR A 1 84 ? -8.366 2.218 20.287 1.00 85.62 84 THR A N 1
ATOM 670 C CA . THR A 1 84 ? -9.313 3.191 20.825 1.00 85.62 84 THR A CA 1
ATOM 671 C C . THR A 1 84 ? -8.560 4.267 21.595 1.00 85.62 84 THR A C 1
ATOM 673 O O . THR A 1 84 ? -7.847 3.951 22.550 1.00 85.62 84 THR A O 1
ATOM 676 N N . THR A 1 85 ? -8.722 5.533 21.225 1.00 71.38 85 THR A N 1
ATOM 677 C CA . THR A 1 85 ? -8.241 6.643 22.055 1.00 71.38 85 THR A CA 1
ATOM 678 C C . THR A 1 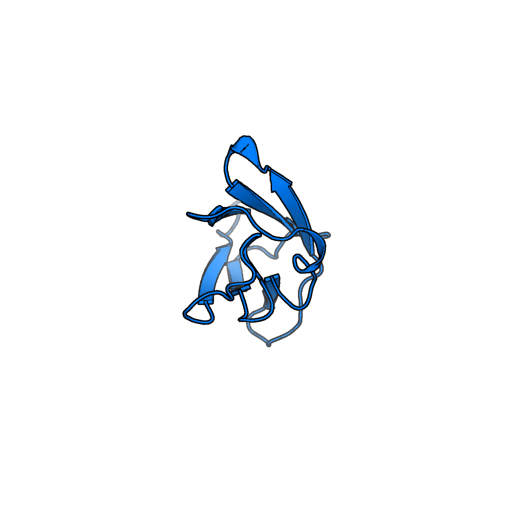85 ? -9.104 6.740 23.314 1.00 71.38 85 THR A C 1
ATOM 680 O O . THR A 1 85 ? -10.252 7.166 23.243 1.00 71.38 85 THR A O 1
ATOM 683 N N . ASN A 1 86 ? -8.559 6.356 24.469 1.00 55.31 86 ASN A N 1
ATOM 684 C CA . ASN A 1 86 ? -9.143 6.698 25.765 1.00 55.31 86 ASN A CA 1
ATOM 685 C C . ASN A 1 86 ? -8.560 8.049 26.190 1.00 55.31 86 ASN A C 1
ATOM 687 O O . ASN A 1 86 ? -7.412 8.099 26.627 1.00 55.31 86 ASN A O 1
ATOM 691 N N . ILE A 1 87 ? -9.317 9.136 26.041 1.00 61.16 87 ILE A N 1
ATOM 692 C CA . ILE A 1 87 ? -8.997 10.379 26.751 1.00 61.16 87 ILE A CA 1
ATOM 693 C C . ILE A 1 87 ? -9.607 10.210 28.145 1.00 61.16 87 ILE A C 1
ATOM 695 O O . ILE A 1 87 ? -10.829 10.196 28.278 1.00 61.16 87 ILE A O 1
ATOM 699 N N . LYS A 1 88 ? -8.756 9.955 29.141 1.00 52.84 88 LYS A N 1
ATOM 700 C CA . LYS A 1 88 ? -9.105 10.099 30.557 1.00 52.84 88 LYS A CA 1
ATOM 701 C C . LYS A 1 88 ? -8.781 11.514 31.000 1.00 52.84 88 LYS A C 1
ATOM 703 O O . LYS A 1 88 ? -7.760 12.038 30.500 1.00 52.84 88 LYS A O 1
#

Solvent-accessible surface area (backbone atoms only — not comparable to full-atom values): 5164 Å² total; per-residue (Å²): 94,77,47,76,49,100,56,56,63,31,70,90,33,68,40,80,79,14,45,43,36,24,42,83,85,67,49,75,50,62,62,48,79,44,78,41,74,94,71,24,28,39,38,49,42,60,79,59,85,80,61,64,61,41,48,35,35,40,37,38,33,56,61,28,26,28,71,88,71,46,4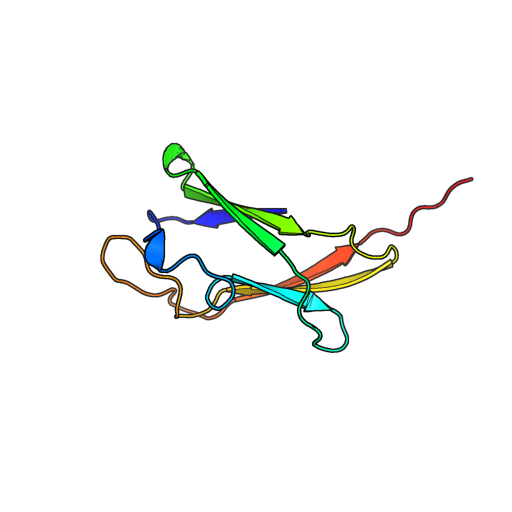8,48,95,62,69,44,78,46,78,50,70,40,68,67,82,80,85,126

Sequence (88 aa):
MTITFNKDLDKKTLTKESIYVEDSKGNKIEVALKYNATTKTVTVIPSKYYNSGETYYLYITDKLLSTDGKAINKKIKYSFKIGTTNIK

Nearest PDB structures (foldseek):
  8pz3-assembly1_B  TM=8.064E-01  e=2.474E-04  Burkholderia pseudomallei
  8pz3-assembly1_A  TM=7.835E-01  e=2.912E-04  Burkholderia pseudomallei
  8q00-assembly1_A  TM=8.081E-01  e=5.294E-04  Burkholderia pseudomallei
  8ssi-assembly1_A  TM=8.388E-01  e=7.335E-04  Burkholderia pseudomallei
  8q00-assembly2_C  TM=7.982E-01  e=2.174E-03  Burkholderia pseudomallei

Secondary structure (DSSP, 8-state):
-EEE-SS-B-TTT-STTTEEEEETTSPEEPEEEEEETTTTEEEEEESSPPPTT-EEEEEE-TT-BBTTSPBPSS-EEEEEEPPP----